Protein AF-A0A3D3R653-F1 (afdb_monomer)

Sequence (145 aa):
MNQNNKYNEMLYELFGALCNQTITSEQHQQLEEVLSADADARLKYFNYLDLHLNLERMHDEQPVSDYEFQVQAPLVNASYTQAPPGQPVKTSTALWLLVSAACLVLVAGFLTFNLAPPAAPQISLDTPQSQPEPPSAAAVTQTAA

Mean predicted aligned error: 21.89 Å

Nearest PDB structures (foldseek):
  6in7-assembly1_A  TM=5.305E-01  e=9.737E-01  Pseudomonas aeruginosa PAO1

pLDDT: mean 71.07, std 20.59, range [36.06, 97.56]

Foldseek 3Di:
DDPVVVVVVLLVVLLVCVVVVNDDPVSVVVNVVCCVVDPVSVVVSVVSVVVVVVVVVVVVPPDPDPPPVPPPDPPPPDDDDDDDDDDDPPPPVVVVVVVVVVVVVVVVVVVVVVPDDPPDDPPDPDDDDDDDDDDDDDDDDDDDD

Organism: NCBI:txid122

Solvent-accessible surface area (backbone atoms only — not comparable to full-atom values): 9666 Å² total; per-residue (Å²): 135,58,69,70,55,56,52,52,52,54,51,53,51,52,53,50,25,54,76,69,71,68,53,49,76,67,56,48,52,52,49,50,53,48,46,73,74,30,70,67,54,41,53,51,48,52,55,48,49,54,51,52,54,52,53,52,48,55,62,73,66,49,70,83,70,85,69,71,81,74,79,78,67,80,90,69,87,70,80,86,75,90,76,83,85,87,76,81,83,76,73,60,64,69,61,58,52,54,54,52,53,53,50,52,51,53,52,52,50,54,52,54,67,76,63,64,72,86,79,72,83,79,78,83,74,89,73,92,79,82,86,86,84,91,86,85,91,78,90,83,88,84,83,89,134

Radius of gyration: 34.97 Å; Cα contacts (8 Å, |Δi|>4): 18; chains: 1; bounding box: 124×46×58 Å

Structure (mmCIF, N/CA/C/O backbone):
data_AF-A0A3D3R653-F1
#
_entry.id   AF-A0A3D3R653-F1
#
loop_
_atom_site.group_PDB
_atom_site.id
_atom_site.type_symbol
_atom_site.label_atom_id
_atom_site.label_alt_id
_atom_site.label_comp_id
_atom_site.label_asym_id
_atom_site.label_entity_id
_atom_site.label_seq_id
_atom_site.pdbx_PDB_ins_code
_atom_site.Cartn_x
_atom_site.Cartn_y
_atom_site.Cartn_z
_atom_site.occupancy
_atom_site.B_iso_or_equiv
_atom_site.auth_seq_id
_atom_site.auth_comp_id
_atom_site.auth_asym_id
_atom_site.auth_atom_id
_atom_site.pdbx_PDB_model_num
ATOM 1 N N . MET A 1 1 ? -3.226 20.491 -6.197 1.00 59.28 1 MET A N 1
ATOM 2 C CA . MET A 1 1 ? -3.168 19.013 -6.266 1.00 59.28 1 MET A CA 1
ATOM 3 C C . MET A 1 1 ? -4.124 18.523 -7.348 1.00 59.28 1 MET A C 1
ATOM 5 O O . MET A 1 1 ? -5.276 18.939 -7.315 1.00 59.28 1 MET A O 1
ATOM 9 N N . ASN A 1 2 ? -3.673 17.688 -8.291 1.00 85.00 2 ASN A N 1
ATOM 10 C CA . ASN A 1 2 ? -4.547 17.047 -9.288 1.00 85.00 2 ASN A CA 1
ATOM 11 C C . ASN A 1 2 ? -5.371 15.919 -8.625 1.00 85.00 2 ASN A C 1
ATOM 13 O O . ASN A 1 2 ? -4.891 15.313 -7.668 1.00 85.00 2 ASN A O 1
ATOM 17 N N . GLN A 1 3 ? -6.578 15.630 -9.118 1.00 84.38 3 GLN A N 1
ATOM 18 C CA . GLN A 1 3 ? -7.439 14.546 -8.612 1.00 84.38 3 GLN A CA 1
ATOM 19 C C . GLN A 1 3 ? -6.726 13.189 -8.658 1.00 84.38 3 GLN A C 1
ATOM 21 O O . GLN A 1 3 ? -6.754 12.441 -7.685 1.00 84.38 3 GLN A O 1
ATOM 26 N N . ASN A 1 4 ? -5.975 12.935 -9.733 1.00 87.00 4 ASN A N 1
ATOM 27 C CA . ASN A 1 4 ? -5.171 11.720 -9.866 1.00 87.00 4 ASN A CA 1
ATOM 28 C C . ASN A 1 4 ? -4.111 11.594 -8.763 1.00 87.00 4 ASN A C 1
ATOM 30 O O . ASN A 1 4 ? -3.829 10.490 -8.317 1.00 87.00 4 ASN A O 1
ATOM 34 N N . ASN A 1 5 ? -3.535 12.704 -8.288 1.00 90.06 5 ASN A N 1
ATOM 35 C CA . ASN A 1 5 ? -2.526 12.646 -7.226 1.00 90.06 5 ASN A CA 1
ATOM 36 C C . ASN A 1 5 ? -3.167 12.258 -5.895 1.00 90.06 5 ASN A C 1
ATOM 38 O O . ASN A 1 5 ? -2.658 11.372 -5.226 1.00 90.06 5 ASN A O 1
ATOM 42 N N . LYS A 1 6 ? -4.322 12.850 -5.567 1.00 92.62 6 LYS A N 1
ATOM 43 C CA . LYS A 1 6 ? -5.065 12.516 -4.344 1.00 92.62 6 LYS A CA 1
ATOM 44 C C . LYS A 1 6 ? -5.512 11.056 -4.321 1.00 92.62 6 LYS A C 1
ATOM 46 O O . LYS A 1 6 ? -5.461 10.415 -3.280 1.00 92.62 6 LYS A O 1
ATOM 51 N N . TYR A 1 7 ? -5.943 10.534 -5.471 1.00 94.12 7 TYR A N 1
ATOM 52 C CA . TYR A 1 7 ? -6.309 9.126 -5.603 1.00 94.12 7 TYR A CA 1
ATOM 53 C C . TYR A 1 7 ? -5.112 8.206 -5.346 1.00 94.12 7 TYR A C 1
ATOM 55 O O . TYR A 1 7 ? -5.225 7.271 -4.563 1.00 94.12 7 TYR A O 1
ATOM 63 N N . ASN A 1 8 ? -3.957 8.501 -5.952 1.00 94.12 8 ASN A N 1
ATOM 64 C CA . ASN A 1 8 ? -2.743 7.718 -5.722 1.00 94.12 8 ASN A CA 1
ATOM 65 C C . ASN A 1 8 ? -2.273 7.799 -4.262 1.00 94.12 8 ASN A C 1
ATOM 67 O O . ASN A 1 8 ? -1.897 6.778 -3.703 1.00 94.12 8 ASN A O 1
ATOM 71 N N . GLU A 1 9 ? -2.316 8.979 -3.639 1.00 94.69 9 GLU A N 1
ATOM 72 C CA . GLU A 1 9 ? -1.975 9.160 -2.219 1.00 94.69 9 GLU A CA 1
ATOM 73 C C . GLU A 1 9 ? -2.845 8.270 -1.324 1.00 94.69 9 GLU A C 1
ATOM 75 O O . GLU A 1 9 ? -2.312 7.453 -0.577 1.00 94.69 9 GLU A O 1
ATOM 80 N N . MET A 1 10 ? -4.170 8.346 -1.481 1.00 95.56 10 MET A N 1
ATOM 81 C CA . MET A 1 10 ? -5.116 7.503 -0.744 1.00 95.56 10 MET A CA 1
ATOM 82 C C . MET A 1 10 ? -4.852 6.009 -0.979 1.00 95.56 10 MET A C 1
ATOM 84 O O . MET A 1 10 ? -4.856 5.217 -0.040 1.00 95.56 10 MET A O 1
ATOM 88 N N . LEU A 1 11 ? -4.563 5.618 -2.221 1.00 96.69 11 LEU A N 1
ATOM 89 C CA . LEU A 1 11 ? -4.290 4.228 -2.567 1.00 96.69 11 LEU A CA 1
ATOM 90 C C . LEU A 1 11 ? -3.021 3.699 -1.871 1.00 96.69 11 LEU A C 1
ATOM 92 O O . LEU A 1 11 ? -3.038 2.602 -1.313 1.00 96.69 11 LEU A O 1
ATOM 96 N N . TYR A 1 12 ? -1.939 4.484 -1.848 1.00 96.62 12 TYR A N 1
ATOM 97 C CA . TYR A 1 12 ? -0.707 4.111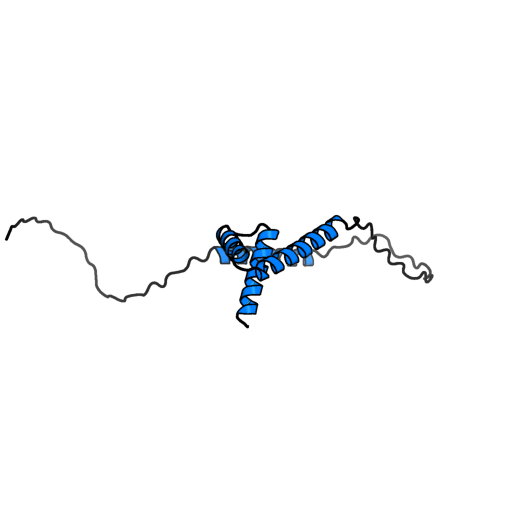 -1.146 1.00 96.62 12 TYR A CA 1
ATOM 98 C C . TYR A 1 12 ? -0.872 4.100 0.378 1.00 96.62 12 TYR A C 1
ATOM 100 O O . TYR A 1 12 ? -0.258 3.260 1.040 1.00 96.62 12 TYR A O 1
ATOM 108 N N . GLU A 1 13 ? -1.714 4.971 0.939 1.00 96.38 13 GLU A N 1
ATOM 109 C CA . GLU A 1 13 ? -2.080 4.917 2.358 1.00 96.38 13 GLU A CA 1
ATOM 110 C C . GLU A 1 13 ? -2.799 3.606 2.701 1.00 96.38 13 GLU A C 1
ATOM 112 O O . GLU A 1 13 ? -2.433 2.953 3.679 1.00 96.38 13 GLU A O 1
ATOM 117 N N . LEU A 1 14 ? -3.756 3.170 1.874 1.00 97.31 14 LEU A N 1
ATOM 118 C CA . LEU A 1 14 ? -4.452 1.893 2.070 1.00 97.31 14 LEU A CA 1
ATOM 119 C C . LEU A 1 14 ? -3.504 0.693 1.954 1.00 97.31 14 LEU A C 1
ATOM 121 O O . LEU A 1 14 ? -3.572 -0.222 2.776 1.00 97.31 14 LEU A O 1
ATOM 125 N N . PHE A 1 15 ? -2.592 0.697 0.975 1.00 97.31 15 PHE A N 1
ATOM 126 C CA . PHE A 1 15 ? -1.581 -0.358 0.851 1.00 97.31 15 PHE A CA 1
ATOM 127 C C . PHE A 1 15 ? -0.677 -0.427 2.084 1.00 97.31 15 PHE A C 1
ATOM 129 O O . PHE A 1 15 ? -0.417 -1.515 2.604 1.00 97.31 15 PHE A O 1
ATOM 136 N N . GLY A 1 16 ? -0.231 0.732 2.576 1.00 95.69 16 GLY A N 1
ATOM 137 C CA . GLY A 1 16 ? 0.572 0.821 3.789 1.00 95.69 16 GLY A CA 1
ATOM 138 C C . GLY A 1 16 ? -0.188 0.350 5.023 1.00 95.69 16 GLY A C 1
ATOM 139 O O . GLY A 1 16 ? 0.369 -0.395 5.827 1.00 95.69 16 GLY A O 1
ATOM 140 N N . ALA A 1 17 ? -1.460 0.719 5.166 1.00 96.88 17 ALA A N 1
ATOM 141 C CA . ALA A 1 17 ? -2.293 0.258 6.272 1.00 96.88 17 ALA A CA 1
ATOM 142 C C . ALA A 1 17 ? -2.484 -1.267 6.248 1.00 96.88 17 ALA A C 1
ATOM 144 O O . ALA A 1 17 ? -2.425 -1.911 7.298 1.00 96.88 17 ALA A O 1
ATOM 145 N N . LEU A 1 18 ? -2.657 -1.857 5.058 1.00 95.88 18 LEU A N 1
ATOM 146 C CA . LEU A 1 18 ? -2.767 -3.308 4.898 1.00 95.88 18 LEU A CA 1
ATOM 147 C C . LEU A 1 18 ? -1.481 -4.017 5.341 1.00 95.88 18 LEU A C 1
ATOM 149 O O . LEU A 1 18 ? -1.543 -4.942 6.147 1.00 95.88 18 LEU A O 1
ATOM 153 N N . CYS A 1 19 ? -0.323 -3.570 4.850 1.00 94.50 19 CYS A N 1
ATOM 154 C CA . CYS A 1 19 ? 0.957 -4.222 5.148 1.00 94.50 19 CYS A CA 1
ATOM 155 C C . CYS A 1 19 ? 1.359 -4.069 6.623 1.00 94.50 19 CYS A C 1
ATOM 157 O O . CYS A 1 19 ? 1.890 -4.999 7.220 1.00 94.50 19 CYS A O 1
ATOM 159 N N . ASN A 1 20 ? 1.029 -2.933 7.243 1.00 92.94 20 ASN A N 1
ATOM 160 C CA . ASN A 1 20 ? 1.309 -2.683 8.659 1.00 92.94 20 ASN A CA 1
ATOM 161 C C . ASN A 1 20 ? 0.233 -3.235 9.614 1.00 92.94 20 ASN A C 1
ATOM 163 O O . ASN A 1 20 ? 0.307 -2.979 10.813 1.00 92.94 20 ASN A O 1
ATOM 167 N N . GLN A 1 21 ? -0.772 -3.965 9.110 1.00 93.69 21 GLN A N 1
ATOM 168 C CA . GLN A 1 21 ? -1.884 -4.517 9.902 1.00 93.69 21 GLN A CA 1
ATOM 169 C C . GLN A 1 21 ? -2.691 -3.455 10.679 1.00 93.69 21 GLN A C 1
ATOM 171 O O . GLN A 1 21 ? -3.314 -3.753 11.697 1.00 93.69 21 GLN A O 1
ATOM 176 N N . THR A 1 22 ? -2.700 -2.210 10.200 1.00 97.19 22 THR A N 1
ATOM 177 C CA . THR A 1 22 ? -3.460 -1.093 10.788 1.00 97.19 22 THR A CA 1
ATOM 178 C C . THR A 1 22 ? -4.734 -0.763 10.011 1.00 97.19 22 THR A C 1
ATOM 180 O O . THR A 1 22 ? -5.444 0.177 10.365 1.00 97.19 22 THR A O 1
ATOM 183 N N . ILE A 1 23 ? -5.033 -1.528 8.958 1.00 97.31 23 ILE A N 1
ATOM 184 C CA . ILE A 1 23 ? -6.216 -1.338 8.119 1.00 97.31 23 ILE A CA 1
ATOM 185 C C . ILE A 1 23 ? -7.510 -1.630 8.889 1.00 97.31 23 ILE A C 1
ATOM 187 O O . ILE A 1 23 ? -7.635 -2.645 9.576 1.00 97.31 23 ILE A O 1
ATOM 191 N N . THR A 1 24 ? -8.498 -0.746 8.760 1.00 97.50 24 THR A N 1
ATOM 192 C CA . THR A 1 24 ? -9.848 -0.993 9.288 1.00 97.50 24 THR A CA 1
ATOM 193 C C . THR A 1 24 ? -10.665 -1.858 8.326 1.00 97.50 24 THR A C 1
ATOM 195 O O . THR A 1 24 ? -10.356 -1.952 7.139 1.00 97.50 24 THR A O 1
ATOM 198 N N . SER A 1 25 ? -11.759 -2.463 8.799 1.00 97.25 25 SER A N 1
ATOM 199 C CA . SER A 1 25 ? -12.646 -3.258 7.934 1.00 97.25 25 SER A CA 1
ATOM 200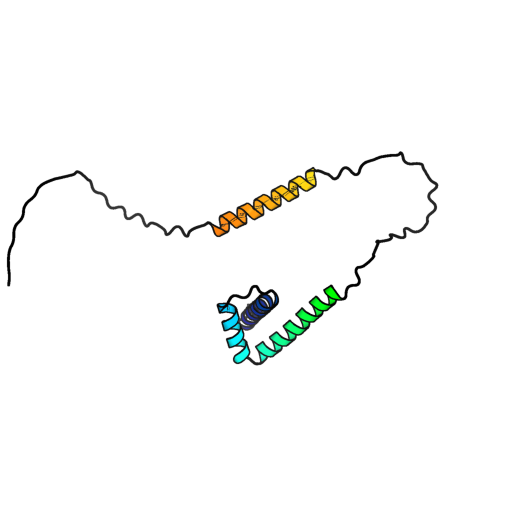 C C . SER A 1 25 ? -13.221 -2.449 6.764 1.00 97.25 25 SER A C 1
ATOM 202 O O . SER A 1 25 ? -13.321 -2.959 5.652 1.00 97.25 25 SER A O 1
ATOM 204 N N . GLU A 1 26 ? -13.561 -1.178 6.998 1.00 96.62 26 GLU A N 1
ATOM 205 C CA . GLU A 1 26 ? -14.086 -0.268 5.969 1.00 96.62 26 GLU A CA 1
ATOM 206 C C . GLU A 1 26 ? -13.028 0.039 4.903 1.00 96.62 26 GLU A C 1
ATOM 208 O O . GLU A 1 26 ? -13.296 -0.051 3.707 1.00 96.62 26 GLU A O 1
ATOM 213 N N . GLN A 1 27 ? -11.800 0.334 5.335 1.00 97.00 27 GLN A N 1
ATOM 214 C CA . GLN A 1 27 ? -10.666 0.573 4.443 1.00 97.00 27 GLN A CA 1
ATOM 215 C C . GLN A 1 27 ? -10.300 -0.674 3.637 1.00 97.00 27 GLN A C 1
ATOM 217 O O . GLN A 1 27 ? -9.965 -0.571 2.459 1.00 97.00 27 GLN A O 1
ATOM 222 N N . HIS A 1 28 ? -10.387 -1.855 4.250 1.00 97.56 28 HIS A N 1
ATOM 223 C CA . HIS A 1 28 ? -10.140 -3.117 3.563 1.00 97.56 28 HIS A CA 1
ATOM 224 C C . HIS A 1 28 ? -11.182 -3.369 2.471 1.00 97.56 28 HIS A C 1
ATOM 226 O O . HIS A 1 28 ? -10.823 -3.725 1.351 1.00 97.56 28 HIS A O 1
ATOM 232 N N . GLN A 1 29 ? -12.464 -3.139 2.766 1.00 97.50 29 GLN A N 1
ATOM 233 C CA . GLN A 1 29 ? -13.526 -3.253 1.769 1.00 97.50 29 GLN A CA 1
ATOM 234 C C . GLN A 1 29 ? -13.336 -2.244 0.627 1.00 97.50 29 GLN A C 1
ATOM 236 O O . GLN A 1 29 ? -13.459 -2.609 -0.541 1.00 97.50 29 GLN A O 1
ATOM 241 N N . GLN A 1 30 ? -12.986 -0.996 0.949 1.00 95.94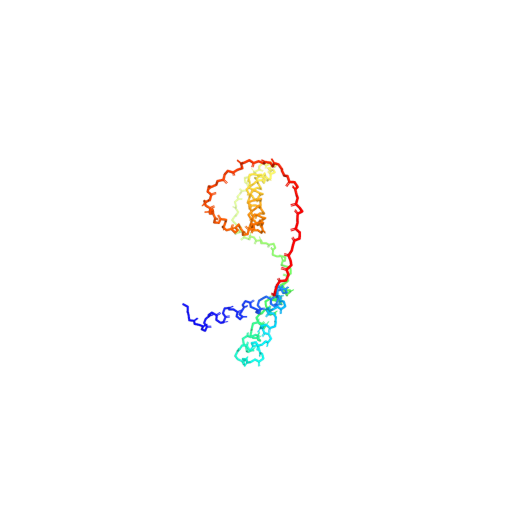 30 GLN A N 1
ATOM 242 C CA . GLN A 1 30 ? -12.686 0.028 -0.052 1.00 95.94 30 GLN A CA 1
ATOM 243 C C . GLN A 1 30 ? -11.516 -0.393 -0.951 1.00 95.94 30 GLN A C 1
ATOM 245 O O . GLN A 1 30 ? -11.567 -0.226 -2.169 1.00 95.94 30 GLN A O 1
ATOM 250 N N . LEU A 1 31 ? -10.461 -0.951 -0.358 1.00 96.81 31 LEU A N 1
ATOM 251 C CA . LEU A 1 31 ? -9.301 -1.435 -1.092 1.00 96.81 31 LEU A CA 1
ATOM 252 C C . LEU A 1 31 ? -9.671 -2.588 -2.034 1.00 96.81 31 LEU A C 1
ATOM 254 O O . LEU A 1 31 ? -9.252 -2.594 -3.189 1.00 96.81 31 LEU A O 1
ATOM 258 N N . GLU A 1 32 ? -10.477 -3.537 -1.563 1.00 96.81 32 GLU A N 1
ATOM 259 C CA . GLU A 1 32 ? -10.962 -4.658 -2.369 1.00 96.81 32 GLU A CA 1
ATOM 260 C C . GLU A 1 32 ? -11.794 -4.178 -3.564 1.00 96.81 32 GLU A C 1
ATOM 262 O O . GLU A 1 32 ? -11.561 -4.610 -4.696 1.00 96.81 32 GLU A O 1
ATOM 267 N N . GLU A 1 33 ? -12.705 -3.230 -3.340 1.00 96.75 33 GLU A N 1
ATOM 268 C CA . GLU A 1 33 ? -13.516 -2.634 -4.401 1.00 96.75 33 GLU A CA 1
ATOM 269 C C . GLU A 1 33 ? -12.631 -1.975 -5.466 1.00 96.75 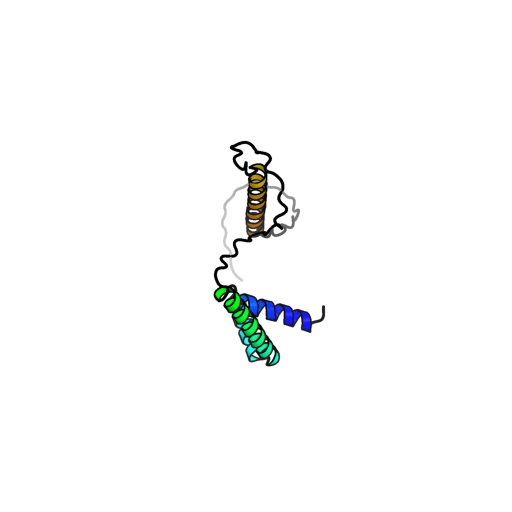33 GLU A C 1
ATOM 271 O O . GLU A 1 33 ? -12.754 -2.286 -6.656 1.00 96.75 33 GLU A O 1
ATOM 276 N N . VAL A 1 34 ? -11.674 -1.144 -5.044 1.00 96.12 34 VAL A N 1
ATOM 277 C CA . VAL A 1 34 ? -10.744 -0.461 -5.953 1.00 96.12 34 VAL A CA 1
ATOM 278 C C . VAL A 1 34 ? -9.911 -1.461 -6.755 1.00 96.12 34 VAL A C 1
ATOM 280 O O . VAL A 1 34 ? -9.818 -1.346 -7.978 1.00 96.12 34 VAL A O 1
ATOM 283 N N . LEU A 1 35 ? -9.339 -2.476 -6.104 1.00 96.31 35 LEU A N 1
ATOM 284 C CA . LEU A 1 35 ? -8.522 -3.485 -6.781 1.00 96.31 35 LEU A CA 1
ATOM 285 C C . LEU A 1 35 ? -9.345 -4.366 -7.729 1.00 96.31 35 LEU A C 1
ATOM 287 O O . LEU A 1 35 ? -8.830 -4.805 -8.760 1.00 96.31 35 LEU A O 1
ATOM 291 N N . SER A 1 36 ? -10.617 -4.617 -7.419 1.00 96.69 36 SER A N 1
ATOM 292 C CA . SER A 1 36 ? -11.505 -5.377 -8.303 1.00 96.69 36 SER A CA 1
ATOM 293 C C . SER A 1 36 ? -11.857 -4.606 -9.582 1.00 96.69 36 SER A C 1
ATOM 295 O O . SER A 1 36 ? -11.953 -5.204 -10.658 1.00 96.69 36 SER A O 1
ATOM 297 N N . ALA A 1 37 ? -11.997 -3.281 -9.483 1.00 95.12 37 ALA A N 1
ATOM 298 C CA . ALA A 1 37 ? -12.451 -2.424 -10.573 1.00 95.12 37 ALA A CA 1
ATOM 299 C C . ALA A 1 37 ? -11.307 -1.873 -11.442 1.00 95.12 37 ALA A C 1
ATOM 301 O O . ALA A 1 37 ? -11.488 -1.685 -12.647 1.00 95.12 37 ALA A O 1
ATOM 302 N N . ASP A 1 38 ? -10.129 -1.627 -10.863 1.00 95.94 38 ASP A N 1
ATOM 303 C CA . ASP A 1 38 ? -9.034 -0.905 -11.513 1.00 95.94 38 ASP A CA 1
ATOM 304 C C . ASP A 1 38 ? -7.795 -1.800 -11.731 1.00 95.94 38 ASP A C 1
ATOM 306 O O . ASP A 1 38 ? -7.173 -2.336 -10.810 1.00 95.94 38 ASP A O 1
ATOM 310 N N . ALA A 1 39 ? -7.423 -1.993 -13.000 1.00 96.31 39 ALA A N 1
ATOM 311 C CA . ALA A 1 39 ? -6.225 -2.744 -13.377 1.00 96.31 39 ALA A CA 1
ATOM 312 C C . ALA A 1 39 ? -4.920 -1.996 -13.054 1.00 96.31 39 ALA A C 1
ATOM 314 O O . ALA A 1 39 ? -3.925 -2.636 -12.709 1.00 96.31 39 ALA A O 1
ATOM 315 N N . ASP A 1 40 ? -4.918 -0.666 -13.139 1.00 95.62 40 ASP A N 1
ATOM 316 C CA . ASP A 1 40 ? -3.749 0.155 -12.820 1.00 95.62 40 ASP A CA 1
ATOM 317 C C . ASP A 1 40 ? -3.490 0.169 -11.306 1.00 95.62 40 ASP A C 1
ATOM 319 O O . ASP A 1 40 ? -2.343 0.028 -10.869 1.00 95.62 40 ASP A O 1
ATOM 323 N N . ALA A 1 41 ? -4.553 0.215 -10.498 1.00 95.69 41 ALA A N 1
ATOM 324 C CA . ALA A 1 41 ? -4.455 0.060 -9.047 1.00 95.69 41 ALA A CA 1
ATOM 325 C C . ALA A 1 41 ? -3.853 -1.298 -8.649 1.00 95.69 41 ALA A C 1
ATOM 327 O O . ALA A 1 41 ? -2.974 -1.351 -7.788 1.00 95.69 41 ALA A O 1
ATOM 328 N N . ARG A 1 42 ? -4.250 -2.392 -9.316 1.00 97.19 42 ARG A N 1
ATOM 329 C CA . ARG A 1 42 ? -3.651 -3.723 -9.094 1.00 97.19 42 ARG A CA 1
ATOM 330 C C . ARG A 1 42 ? -2.166 -3.760 -9.423 1.00 97.19 42 ARG A C 1
ATOM 332 O O . ARG A 1 42 ? -1.388 -4.320 -8.655 1.00 97.19 42 ARG A O 1
ATOM 339 N N . LEU A 1 43 ? -1.754 -3.145 -10.529 1.00 97.06 43 LEU A N 1
ATOM 340 C CA . LEU A 1 43 ? -0.335 -3.060 -10.873 1.00 97.06 43 LEU A CA 1
ATOM 341 C C . LEU A 1 43 ? 0.450 -2.291 -9.798 1.00 97.06 43 LEU A C 1
ATOM 343 O O . LEU A 1 43 ? 1.527 -2.720 -9.387 1.00 97.06 43 LEU A O 1
ATOM 347 N N . LYS A 1 44 ? -0.105 -1.178 -9.305 1.00 96.38 44 LYS A N 1
ATOM 348 C CA . LYS A 1 44 ? 0.491 -0.396 -8.211 1.00 96.38 44 LYS A CA 1
ATOM 349 C C . LYS A 1 44 ? 0.581 -1.190 -6.913 1.00 96.38 44 LYS A C 1
ATOM 351 O O . LYS A 1 44 ? 1.612 -1.112 -6.253 1.00 96.38 44 LYS A O 1
ATOM 356 N N . TYR A 1 45 ? -0.443 -1.974 -6.591 1.00 97.19 45 TYR A N 1
ATOM 357 C CA . TYR A 1 45 ? -0.451 -2.857 -5.429 1.00 97.19 45 TYR A CA 1
ATOM 358 C C . TYR A 1 45 ? 0.678 -3.889 -5.489 1.00 97.19 45 TYR A C 1
ATOM 360 O O . TYR A 1 45 ? 1.454 -3.996 -4.544 1.00 97.19 45 TYR A O 1
ATOM 368 N N . PHE A 1 46 ? 0.840 -4.584 -6.620 1.00 96.62 46 PHE A N 1
ATOM 369 C CA . PHE A 1 46 ? 1.929 -5.552 -6.779 1.00 96.62 46 PHE A CA 1
ATOM 370 C C . PHE A 1 46 ? 3.312 -4.904 -6.676 1.00 96.62 46 PHE A C 1
ATOM 372 O O . PHE A 1 46 ? 4.173 -5.431 -5.978 1.00 96.62 46 PHE A O 1
ATOM 379 N N . ASN A 1 47 ? 3.514 -3.742 -7.306 1.00 96.44 47 ASN A N 1
ATOM 380 C CA . ASN A 1 47 ? 4.776 -3.004 -7.194 1.00 96.44 47 ASN A CA 1
ATOM 381 C C . ASN A 1 47 ? 5.057 -2.558 -5.751 1.00 96.44 47 ASN A C 1
ATOM 383 O O . ASN A 1 47 ? 6.201 -2.583 -5.302 1.00 96.44 47 ASN A O 1
ATOM 387 N N . TYR A 1 48 ? 4.019 -2.141 -5.024 1.00 96.44 48 TYR A N 1
ATOM 388 C CA . TYR A 1 48 ? 4.146 -1.753 -3.624 1.00 96.44 48 TYR A CA 1
ATOM 389 C C . TYR A 1 48 ? 4.525 -2.947 -2.740 1.00 96.44 48 TYR A C 1
ATOM 391 O O . TYR A 1 48 ? 5.433 -2.827 -1.921 1.00 96.44 48 TYR A O 1
ATOM 399 N N . LEU A 1 49 ? 3.872 -4.099 -2.930 1.00 95.56 49 LEU A N 1
ATOM 400 C CA . LEU A 1 49 ? 4.193 -5.323 -2.196 1.00 95.56 49 LEU A CA 1
ATOM 401 C C . LEU A 1 49 ? 5.619 -5.799 -2.465 1.00 95.56 49 LEU A C 1
ATOM 403 O O . LEU A 1 49 ? 6.326 -6.132 -1.521 1.00 95.56 49 LEU A O 1
ATOM 407 N N . ASP A 1 50 ? 6.052 -5.805 -3.727 1.00 95.88 50 ASP A N 1
ATOM 408 C CA . ASP A 1 50 ? 7.422 -6.187 -4.081 1.00 95.88 50 ASP A CA 1
ATOM 409 C C . ASP A 1 50 ? 8.447 -5.304 -3.356 1.00 95.88 50 ASP A C 1
ATOM 411 O O . ASP A 1 50 ? 9.394 -5.805 -2.751 1.00 95.88 50 ASP A O 1
ATOM 415 N N . LEU A 1 51 ? 8.220 -3.987 -3.325 1.00 93.94 51 LEU A N 1
ATOM 416 C CA . LEU A 1 51 ? 9.072 -3.075 -2.567 1.00 93.94 51 LEU A CA 1
ATOM 417 C C . LEU A 1 51 ? 9.038 -3.375 -1.061 1.00 93.94 51 LEU A C 1
ATOM 419 O O . LEU A 1 51 ? 10.095 -3.460 -0.440 1.00 93.94 51 LEU A O 1
ATOM 423 N N . HIS A 1 52 ? 7.848 -3.532 -0.476 1.00 92.31 52 HIS A N 1
ATOM 424 C CA . HIS A 1 52 ? 7.681 -3.754 0.962 1.00 92.31 52 HIS A CA 1
ATOM 425 C C . HIS A 1 52 ? 8.378 -5.041 1.428 1.00 92.31 52 HIS A C 1
ATOM 427 O O . HIS A 1 52 ? 9.164 -5.008 2.373 1.00 92.31 52 HIS A O 1
ATOM 433 N N . LEU A 1 53 ? 8.178 -6.143 0.702 1.00 91.44 53 LEU A N 1
ATOM 434 C CA . LEU A 1 53 ? 8.790 -7.440 1.003 1.00 91.44 53 LEU A CA 1
ATOM 435 C C . LEU A 1 53 ? 10.310 -7.421 0.805 1.00 91.44 53 LEU A C 1
ATOM 437 O O . LEU A 1 53 ? 11.052 -8.019 1.583 1.00 91.44 53 LEU A O 1
ATOM 441 N N . ASN A 1 54 ? 10.804 -6.721 -0.220 1.00 91.12 54 ASN A N 1
ATOM 442 C CA . ASN A 1 54 ? 12.244 -6.588 -0.432 1.00 91.12 54 ASN A CA 1
ATOM 443 C C . ASN A 1 54 ? 12.923 -5.772 0.675 1.00 91.12 54 ASN A C 1
ATOM 445 O O . ASN A 1 54 ? 14.058 -6.082 1.039 1.00 91.12 54 ASN A O 1
ATOM 449 N N . LEU A 1 55 ? 12.251 -4.747 1.208 1.00 88.69 55 LEU A N 1
ATOM 450 C CA . LEU A 1 55 ? 12.746 -3.975 2.349 1.00 88.69 55 LEU A CA 1
ATOM 451 C C . LEU A 1 55 ? 12.789 -4.816 3.625 1.00 88.69 55 LEU A C 1
ATOM 453 O O . LEU A 1 55 ? 13.810 -4.805 4.309 1.00 88.69 55 LEU A O 1
ATOM 457 N N . GLU A 1 56 ? 11.737 -5.582 3.909 1.00 85.50 56 GLU A N 1
ATOM 458 C CA . GLU A 1 56 ? 11.706 -6.514 5.043 1.00 85.50 56 GLU A CA 1
ATOM 459 C C . GLU A 1 56 ? 12.837 -7.546 4.947 1.00 85.50 56 GLU A C 1
ATOM 461 O O . GLU A 1 56 ? 13.631 -7.693 5.875 1.00 85.50 56 GLU A O 1
ATOM 466 N N . ARG A 1 57 ? 13.019 -8.152 3.768 1.00 86.06 57 ARG A N 1
ATOM 467 C CA . ARG A 1 57 ? 14.126 -9.081 3.515 1.00 86.06 57 ARG A CA 1
ATOM 468 C C . ARG A 1 57 ? 15.494 -8.449 3.776 1.00 86.06 57 ARG A C 1
ATOM 470 O O . ARG A 1 57 ? 16.356 -9.095 4.357 1.00 86.06 57 ARG A O 1
ATOM 477 N N . MET A 1 58 ? 15.714 -7.199 3.367 1.00 83.88 58 MET A N 1
ATOM 478 C CA . MET A 1 58 ? 16.981 -6.509 3.637 1.00 83.88 58 MET A CA 1
ATOM 479 C C . MET A 1 58 ? 17.235 -6.307 5.136 1.00 83.88 58 MET A C 1
ATOM 481 O O . MET A 1 58 ? 18.394 -6.317 5.543 1.00 83.88 58 MET A O 1
ATOM 485 N N . HIS A 1 59 ? 16.191 -6.145 5.952 1.00 77.69 59 HIS A N 1
ATOM 486 C CA . HIS A 1 59 ? 16.328 -6.068 7.407 1.00 77.69 59 HIS A CA 1
ATOM 487 C C . HIS A 1 59 ? 16.674 -7.423 8.035 1.00 77.69 59 HIS A C 1
ATOM 489 O O . HIS A 1 59 ? 17.530 -7.472 8.918 1.00 77.69 59 HIS A O 1
ATOM 495 N N . ASP A 1 60 ? 16.070 -8.507 7.550 1.00 78.00 60 ASP A N 1
ATOM 496 C CA . ASP A 1 60 ? 16.316 -9.860 8.064 1.00 78.00 60 ASP A CA 1
ATOM 497 C C . ASP A 1 60 ? 17.665 -10.437 7.606 1.00 78.00 60 ASP A C 1
ATOM 499 O O . ASP A 1 60 ? 18.326 -11.171 8.342 1.00 78.00 60 ASP A O 1
ATOM 503 N N . GLU A 1 61 ? 18.094 -10.100 6.388 1.00 73.62 61 GLU A N 1
ATOM 504 C CA . GLU A 1 61 ? 19.354 -10.558 5.794 1.00 73.62 61 GLU A CA 1
ATOM 505 C C . GLU A 1 61 ? 20.557 -9.698 6.196 1.00 73.62 61 GLU A C 1
ATOM 507 O O . GLU A 1 61 ? 21.685 -10.044 5.831 1.00 73.62 61 GLU A O 1
ATOM 512 N N . GLN A 1 62 ? 20.368 -8.598 6.940 1.00 62.25 62 GLN A N 1
ATOM 513 C CA . GLN A 1 62 ? 21.506 -7.882 7.505 1.00 62.25 62 GLN A CA 1
ATOM 514 C C . GLN A 1 62 ? 22.228 -8.824 8.479 1.00 62.25 62 GLN A C 1
ATOM 516 O O . GLN A 1 62 ? 21.673 -9.148 9.532 1.00 62.25 62 GLN A O 1
ATOM 521 N N . PRO A 1 63 ? 23.475 -9.254 8.186 1.00 63.34 63 PRO A N 1
ATOM 522 C CA . PRO A 1 63 ? 24.265 -9.927 9.199 1.00 63.34 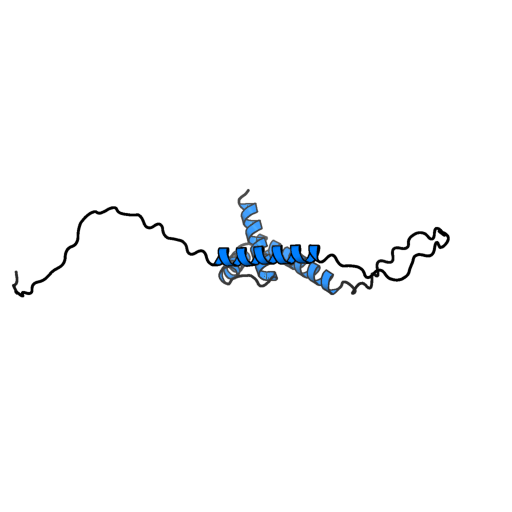63 PRO A CA 1
ATOM 523 C C . PRO A 1 63 ? 24.343 -8.969 10.382 1.00 63.34 63 PRO A C 1
ATOM 525 O O . PRO A 1 63 ? 24.660 -7.793 10.177 1.00 63.34 63 PRO A O 1
ATOM 528 N N . VAL A 1 64 ? 24.006 -9.453 11.585 1.00 62.56 64 VAL A N 1
ATOM 529 C CA . VAL A 1 64 ? 24.214 -8.725 12.842 1.00 62.56 64 VAL A CA 1
ATOM 530 C C . VAL A 1 64 ? 25.628 -8.205 12.774 1.00 62.56 64 VAL A C 1
ATOM 532 O O . VAL A 1 64 ? 26.590 -8.972 12.808 1.00 62.56 64 VAL A O 1
ATOM 535 N N . SER A 1 65 ? 25.753 -6.916 12.506 1.00 56.72 65 SER A N 1
ATOM 536 C CA . SER A 1 65 ? 27.053 -6.426 12.171 1.00 56.72 65 SER A CA 1
ATOM 537 C C . SER A 1 65 ? 27.825 -6.305 13.463 1.00 56.72 65 SER A C 1
ATOM 539 O O . SER A 1 65 ? 27.568 -5.391 14.249 1.00 56.72 65 SER A O 1
ATOM 541 N N . ASP A 1 66 ? 28.829 -7.154 13.627 1.00 53.50 66 ASP A N 1
ATOM 542 C CA . ASP A 1 66 ? 29.951 -6.917 14.529 1.00 53.50 66 ASP A CA 1
ATOM 543 C C . ASP A 1 66 ? 30.807 -5.742 14.007 1.00 53.50 66 ASP A C 1
ATOM 545 O O . ASP A 1 66 ? 32.036 -5.778 14.043 1.00 53.50 66 ASP A O 1
ATOM 549 N N . TYR A 1 67 ? 30.181 -4.680 13.479 1.00 53.97 67 TYR A N 1
ATOM 550 C CA . TYR A 1 67 ? 30.841 -3.409 13.229 1.00 53.97 67 TYR A CA 1
ATOM 551 C C . TYR A 1 67 ? 31.073 -2.752 14.592 1.00 53.97 67 TYR A C 1
ATOM 553 O O . TYR A 1 67 ? 30.442 -1.765 14.969 1.00 53.97 67 TYR A O 1
ATOM 561 N N . GLU A 1 68 ? 32.036 -3.296 15.332 1.00 51.31 68 GLU A N 1
ATOM 562 C CA . GLU A 1 68 ? 32.916 -2.458 16.119 1.00 51.31 68 GLU A CA 1
ATOM 563 C C . GLU A 1 68 ? 33.489 -1.440 15.125 1.00 51.31 68 GLU A C 1
ATOM 565 O O . GLU A 1 68 ? 34.274 -1.777 14.237 1.00 51.31 68 GLU A O 1
ATOM 570 N N . PHE A 1 69 ? 33.006 -0.202 15.190 1.00 53.91 69 PHE A N 1
ATOM 571 C CA . PHE A 1 69 ? 33.555 0.908 14.427 1.00 53.91 69 PHE A CA 1
ATOM 572 C C . PHE A 1 69 ? 34.985 1.150 14.925 1.00 53.91 69 PHE A C 1
ATOM 574 O O . PHE A 1 69 ? 35.235 2.009 15.771 1.00 53.91 69 PHE A O 1
ATOM 581 N N . GLN A 1 70 ? 35.934 0.347 14.4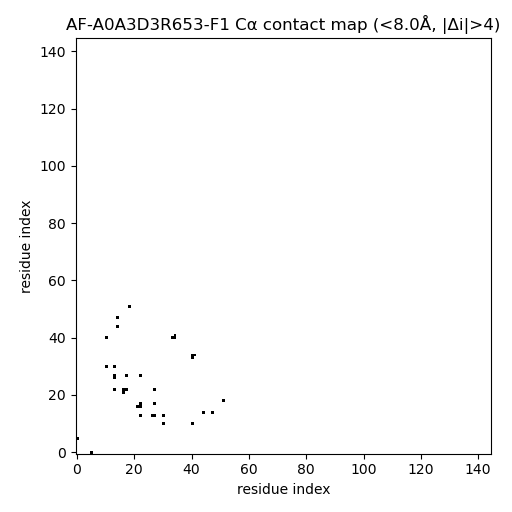44 1.00 53.66 70 GLN A N 1
ATOM 582 C CA . GLN A 1 70 ? 37.346 0.550 14.704 1.00 53.66 70 GLN A CA 1
ATOM 583 C C . GLN A 1 70 ? 37.792 1.739 13.867 1.00 53.66 70 GLN A C 1
ATOM 585 O O . GLN A 1 70 ? 38.177 1.616 12.703 1.00 53.66 70 GLN A O 1
ATOM 590 N N . VAL A 1 71 ? 37.727 2.917 14.484 1.00 61.06 71 VAL A N 1
ATOM 591 C CA . VAL A 1 71 ? 38.465 4.094 14.038 1.00 61.06 71 VAL A CA 1
ATOM 592 C C . VAL A 1 71 ? 39.943 3.719 14.051 1.00 61.06 71 VAL A C 1
ATOM 594 O O . VAL A 1 71 ? 40.626 3.867 15.062 1.00 61.06 71 VAL A O 1
ATOM 597 N N . GLN A 1 72 ? 40.456 3.221 12.927 1.00 57.06 72 GLN A N 1
ATOM 598 C CA . GLN A 1 72 ? 41.892 3.176 12.694 1.00 57.06 72 GLN A CA 1
ATOM 599 C C . GLN A 1 72 ? 42.355 4.616 12.482 1.00 57.06 72 GLN A C 1
ATOM 601 O O . GLN A 1 72 ? 42.440 5.119 11.362 1.00 57.06 72 GLN A O 1
ATOM 606 N N . ALA A 1 73 ? 42.610 5.310 13.590 1.00 56.62 73 ALA A N 1
ATOM 607 C CA . ALA A 1 73 ? 43.408 6.518 13.559 1.00 56.62 73 ALA A CA 1
ATOM 608 C C . ALA A 1 73 ? 44.790 6.141 12.988 1.00 56.62 73 ALA A C 1
ATOM 610 O O . ALA A 1 73 ? 45.359 5.129 13.412 1.00 56.62 73 ALA A O 1
ATOM 611 N N . PRO A 1 74 ? 45.348 6.910 12.034 1.00 47.12 74 PRO A N 1
ATOM 612 C CA . PRO A 1 74 ? 46.705 6.682 11.563 1.00 47.12 74 PRO A CA 1
ATOM 613 C C . PRO A 1 74 ? 47.640 6.670 12.773 1.00 47.12 74 PRO A C 1
ATOM 615 O O . PRO A 1 74 ? 47.585 7.590 13.590 1.00 47.12 74 PRO A O 1
ATOM 618 N N . LEU A 1 75 ? 48.476 5.635 12.895 1.00 53.00 75 LEU A N 1
ATOM 619 C CA . LEU A 1 75 ? 49.521 5.519 13.914 1.00 53.00 75 LEU A CA 1
ATOM 620 C C . LEU A 1 75 ? 50.568 6.628 13.715 1.00 53.00 75 LEU A C 1
ATOM 622 O O . LEU A 1 75 ? 51.671 6.400 13.226 1.00 53.00 75 LEU A O 1
ATOM 626 N N . VAL A 1 76 ? 50.222 7.856 14.087 1.00 49.50 76 VAL A N 1
ATOM 627 C CA . VAL A 1 76 ? 51.194 8.889 14.415 1.00 49.50 76 VAL A CA 1
ATOM 628 C C . VAL A 1 76 ? 51.587 8.608 15.856 1.00 49.50 76 VAL A C 1
ATOM 630 O O . VAL A 1 76 ? 50.786 8.793 16.769 1.00 49.50 76 VAL A O 1
ATOM 633 N N . ASN A 1 77 ? 52.810 8.110 16.048 1.00 52.16 77 ASN A N 1
ATOM 634 C CA . ASN A 1 77 ? 53.437 7.949 17.358 1.00 52.16 77 ASN A CA 1
ATOM 635 C C . ASN A 1 77 ? 53.476 9.309 18.074 1.00 52.16 77 ASN A C 1
ATOM 637 O O . ASN A 1 77 ? 54.439 10.065 17.955 1.00 52.16 77 ASN A O 1
ATOM 641 N N . ALA A 1 78 ? 52.426 9.628 18.824 1.00 50.47 78 ALA A N 1
ATOM 642 C CA . ALA A 1 78 ? 52.477 10.642 19.855 1.00 50.47 78 ALA A CA 1
ATOM 643 C C . ALA A 1 78 ? 53.035 9.965 21.108 1.00 50.47 78 ALA A C 1
ATOM 645 O O . ALA A 1 78 ? 52.410 9.078 21.688 1.00 50.47 78 ALA A O 1
ATOM 646 N N . SER A 1 79 ? 54.251 10.351 21.483 1.00 42.69 79 SER A N 1
ATOM 647 C CA . SER A 1 79 ? 54.907 9.949 22.721 1.00 42.69 79 SER A CA 1
ATOM 648 C C . SER A 1 79 ? 53.936 10.042 23.902 1.00 42.69 79 SER A C 1
ATOM 650 O O . SER A 1 79 ? 53.344 11.093 24.149 1.00 42.69 79 SER A O 1
ATOM 652 N N . TYR A 1 80 ? 53.784 8.928 24.620 1.00 43.28 80 TYR A N 1
ATOM 653 C CA . TYR A 1 80 ? 52.937 8.792 25.800 1.00 43.28 80 TYR A CA 1
ATOM 654 C C . TYR A 1 80 ? 53.194 9.925 26.800 1.00 43.28 80 TYR A C 1
ATOM 656 O O . TYR A 1 80 ? 54.227 9.959 27.466 1.00 43.28 80 TYR A O 1
ATOM 664 N N . THR A 1 81 ? 52.224 10.828 26.941 1.00 47.44 81 THR A N 1
ATOM 665 C CA . THR A 1 81 ? 52.067 11.613 28.165 1.00 47.44 81 THR A CA 1
ATOM 666 C C . THR A 1 81 ? 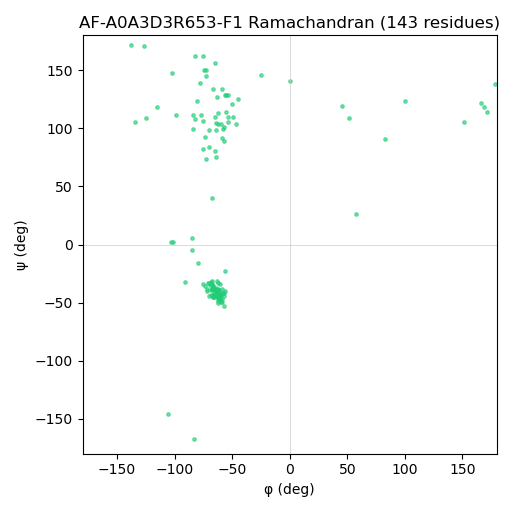50.977 10.935 28.978 1.00 47.44 81 THR A C 1
ATOM 668 O O . THR A 1 81 ? 49.820 10.869 28.574 1.00 47.44 81 THR A O 1
ATOM 671 N N . GLN A 1 82 ? 51.396 10.360 30.097 1.00 47.69 82 GLN A N 1
ATOM 672 C CA . GLN A 1 82 ? 50.576 9.692 31.097 1.00 47.69 82 GLN A CA 1
ATOM 673 C C . GLN A 1 82 ? 49.380 10.564 31.521 1.00 47.69 82 GLN A C 1
ATOM 675 O O . GLN A 1 82 ? 49.573 11.666 32.033 1.00 47.69 82 GLN A O 1
ATOM 680 N N . ALA A 1 83 ? 48.156 10.059 31.338 1.00 40.28 83 ALA A N 1
ATOM 681 C CA . ALA A 1 83 ? 46.929 10.660 31.862 1.00 40.28 83 ALA A CA 1
ATOM 682 C C . ALA A 1 83 ? 46.440 9.892 33.114 1.00 40.28 83 ALA A C 1
ATOM 684 O O . ALA A 1 83 ? 46.677 8.686 33.210 1.00 40.28 83 ALA A O 1
ATOM 685 N N . PRO A 1 84 ? 45.805 10.561 34.097 1.00 51.47 84 PRO A N 1
ATOM 686 C CA . PRO A 1 84 ? 45.566 10.016 35.438 1.00 51.47 84 PRO A CA 1
ATOM 687 C C . PRO A 1 84 ? 44.441 8.964 35.474 1.00 51.47 84 PRO A C 1
ATOM 689 O O . PRO A 1 84 ? 43.599 8.935 34.574 1.00 51.47 84 PRO A O 1
ATOM 692 N N . PRO A 1 85 ? 44.369 8.133 36.532 1.00 50.44 85 PRO A N 1
ATOM 693 C CA . PRO A 1 85 ? 43.347 7.106 36.659 1.00 50.44 85 PRO A CA 1
ATOM 694 C C . PRO A 1 85 ? 42.007 7.712 37.100 1.00 50.44 85 PRO A C 1
ATOM 696 O O . PRO A 1 85 ? 41.955 8.540 38.005 1.00 50.44 85 PRO A O 1
ATOM 699 N N . GLY A 1 86 ? 40.915 7.229 36.504 1.00 54.03 86 GLY A N 1
ATOM 700 C CA . GLY A 1 86 ? 39.571 7.334 37.074 1.00 54.03 86 GLY A CA 1
ATOM 701 C C . GLY A 1 86 ? 38.841 8.656 36.829 1.00 54.03 86 GLY A C 1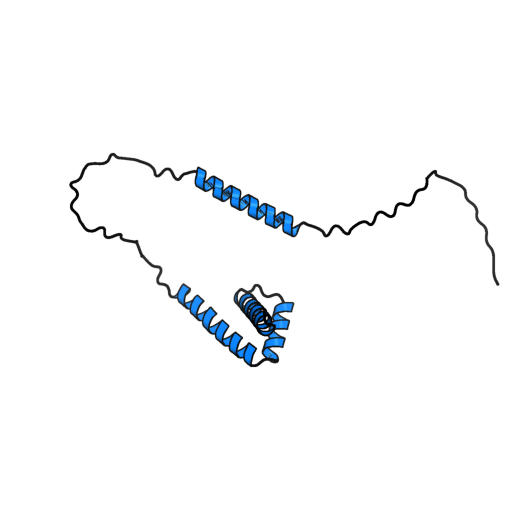
ATOM 702 O O . GLY A 1 86 ? 38.841 9.555 37.665 1.00 54.03 86 GLY A O 1
ATOM 703 N N . GLN A 1 87 ? 38.089 8.719 35.731 1.00 50.19 87 GLN A N 1
ATOM 704 C CA . GLN A 1 87 ? 36.930 9.604 35.613 1.00 50.19 87 GLN A CA 1
ATOM 705 C C . GLN A 1 87 ? 35.729 8.725 35.231 1.00 50.19 87 GLN A C 1
ATOM 707 O O . GLN A 1 87 ? 35.703 8.203 34.116 1.00 50.19 87 GLN A O 1
ATOM 712 N N . PRO A 1 88 ? 34.750 8.497 36.127 1.00 50.59 88 PRO A N 1
ATOM 713 C CA . PRO A 1 88 ? 33.489 7.890 35.728 1.00 50.59 88 PRO A CA 1
ATOM 714 C C . PRO A 1 88 ? 32.810 8.836 34.736 1.00 50.59 88 PRO A C 1
ATOM 716 O O . PRO A 1 88 ? 32.648 10.025 35.023 1.00 50.59 88 PRO A O 1
ATOM 719 N N . VAL A 1 89 ? 32.432 8.320 33.565 1.00 55.66 89 VAL A N 1
ATOM 720 C CA . VAL A 1 89 ? 31.621 9.048 32.583 1.00 55.66 89 VAL A CA 1
ATOM 721 C C . VAL A 1 89 ? 30.322 9.460 33.261 1.00 55.66 89 VAL A C 1
ATOM 723 O O . VAL A 1 89 ? 29.401 8.673 33.461 1.00 55.66 89 VAL A O 1
ATOM 726 N N . LYS A 1 90 ? 30.291 10.719 33.688 1.00 56.69 90 LYS A N 1
ATOM 727 C CA . LYS A 1 90 ? 29.166 11.358 34.348 1.00 56.69 90 LYS A CA 1
ATOM 728 C C . LYS A 1 90 ? 28.142 11.639 33.254 1.00 56.69 90 LYS A C 1
ATOM 730 O O . LYS A 1 90 ? 28.131 12.718 32.668 1.00 56.69 90 LYS A O 1
ATOM 735 N N . THR A 1 91 ? 27.344 10.630 32.908 1.00 61.00 91 THR A N 1
ATOM 736 C CA . THR A 1 91 ? 26.222 10.789 31.981 1.00 61.00 91 THR A CA 1
ATOM 737 C C . THR A 1 91 ? 25.334 11.891 32.536 1.00 61.00 91 THR A C 1
ATOM 739 O O . THR A 1 91 ? 24.799 11.767 33.639 1.00 61.00 91 THR A O 1
ATOM 742 N N . SER A 1 92 ? 25.265 13.002 31.809 1.00 59.50 92 SER A N 1
ATOM 743 C CA . SER A 1 92 ? 24.584 14.217 32.237 1.00 59.50 92 SER A CA 1
ATOM 744 C C . SER A 1 92 ? 23.108 13.914 32.493 1.00 59.50 92 SER A C 1
ATOM 746 O O . SER A 1 92 ? 22.315 13.767 31.564 1.00 59.50 92 SER A O 1
ATOM 748 N N . THR A 1 93 ? 22.735 13.813 33.768 1.00 57.78 93 THR A N 1
ATOM 749 C CA . THR A 1 93 ? 21.357 13.627 34.247 1.00 57.78 93 THR A CA 1
ATOM 750 C C . THR A 1 93 ? 20.413 14.717 33.739 1.00 57.78 93 THR A C 1
ATOM 752 O O . THR A 1 93 ? 19.216 14.479 33.613 1.00 57.78 93 THR A O 1
ATOM 755 N N . ALA A 1 94 ? 20.944 15.884 33.362 1.00 57.78 94 ALA A N 1
ATOM 756 C CA . ALA A 1 94 ? 20.186 16.954 32.721 1.00 57.78 94 ALA A CA 1
ATOM 757 C C . ALA A 1 94 ? 19.603 16.542 31.356 1.00 57.78 94 ALA A C 1
ATOM 759 O O . ALA A 1 94 ? 18.500 16.962 31.017 1.00 57.78 94 ALA A O 1
ATOM 760 N N . LEU A 1 95 ? 20.296 15.687 30.595 1.00 58.97 95 LEU A N 1
ATOM 761 C CA . LEU A 1 95 ? 19.813 15.219 29.292 1.00 58.97 95 LEU A CA 1
ATOM 762 C C . LEU A 1 95 ? 18.671 14.201 29.452 1.00 58.97 95 LEU A C 1
ATOM 764 O O . LEU A 1 95 ? 17.696 14.246 28.708 1.00 58.97 95 LEU A O 1
ATOM 768 N N . TRP A 1 96 ? 18.731 13.364 30.491 1.00 59.84 96 TRP A N 1
ATOM 769 C CA . TRP A 1 96 ? 17.644 12.444 30.850 1.00 59.84 96 TRP A CA 1
ATOM 770 C C . TRP A 1 96 ? 16.376 13.163 31.327 1.00 59.84 96 TRP A C 1
ATOM 772 O O . TRP A 1 96 ? 15.268 12.725 31.014 1.00 59.84 96 TRP A O 1
ATOM 782 N N . LEU A 1 97 ? 16.516 14.288 32.037 1.00 61.34 97 LEU A N 1
ATOM 783 C CA . LEU A 1 97 ? 15.368 15.090 32.475 1.00 61.34 97 LEU A CA 1
ATOM 784 C C . LEU A 1 97 ? 14.629 15.759 31.308 1.00 61.34 97 LEU A C 1
ATOM 786 O O . LEU A 1 97 ? 13.404 15.857 31.344 1.00 61.34 97 LEU A O 1
ATOM 790 N N . LEU A 1 98 ? 15.337 16.174 30.253 1.00 63.31 98 LEU A N 1
ATOM 791 C CA . LEU A 1 98 ? 14.696 16.748 29.064 1.00 63.31 98 LEU A CA 1
ATOM 792 C C . LEU A 1 98 ? 13.885 15.705 28.286 1.00 63.31 98 LEU A C 1
ATOM 794 O O . LEU A 1 98 ? 12.780 16.002 27.832 1.00 63.31 98 LEU A O 1
ATOM 798 N N . VAL A 1 99 ? 14.396 14.474 28.185 1.00 66.50 99 VAL A N 1
ATOM 799 C CA . VAL A 1 99 ? 13.686 13.369 27.524 1.00 66.50 99 VAL A CA 1
ATOM 800 C C . VAL A 1 99 ? 12.404 13.005 28.281 1.00 66.50 99 VAL A C 1
ATOM 802 O O . VAL A 1 99 ? 11.359 12.834 27.655 1.00 66.50 99 VAL A O 1
ATOM 805 N N . SER A 1 100 ? 12.433 12.946 29.620 1.00 68.44 100 SER A N 1
ATOM 806 C CA . SER A 1 100 ? 11.220 12.617 30.387 1.00 68.44 100 SER A CA 1
ATOM 807 C C . SER A 1 100 ? 10.155 13.718 30.302 1.00 68.44 100 SER A C 1
ATOM 809 O O . SER A 1 100 ? 8.970 13.410 30.154 1.00 68.44 100 SER A O 1
ATOM 811 N N . ALA A 1 101 ? 10.566 14.991 30.310 1.00 64.50 101 ALA A N 1
ATOM 812 C CA . ALA A 1 101 ? 9.653 16.118 30.148 1.00 64.50 101 ALA A CA 1
ATOM 813 C C . ALA A 1 101 ? 8.966 16.104 28.770 1.00 64.50 101 ALA A C 1
ATOM 815 O O . ALA A 1 101 ? 7.752 16.296 28.692 1.00 64.50 101 ALA A O 1
ATOM 816 N N . ALA A 1 102 ? 9.706 15.806 27.696 1.00 67.94 102 ALA A N 1
ATOM 817 C CA . ALA A 1 102 ? 9.142 15.690 26.351 1.00 67.94 102 ALA A CA 1
ATOM 818 C C . ALA A 1 102 ? 8.121 14.540 26.241 1.00 67.94 102 ALA A C 1
ATOM 820 O O . ALA A 1 102 ? 7.042 14.727 25.675 1.00 67.94 102 ALA A O 1
ATOM 821 N N . CYS A 1 103 ? 8.410 13.381 26.842 1.00 74.12 103 CYS A N 1
ATOM 822 C CA . CYS A 1 103 ? 7.472 12.255 26.878 1.00 74.12 103 CYS A CA 1
ATOM 823 C C . CYS A 1 103 ? 6.186 12.584 27.650 1.00 74.12 103 CYS A C 1
ATOM 825 O O . CYS A 1 103 ? 5.099 12.243 27.188 1.00 74.12 103 CYS A O 1
ATOM 827 N N . LEU A 1 104 ? 6.276 13.274 28.792 1.00 72.00 104 LEU A N 1
ATOM 828 C CA . LEU A 1 104 ? 5.088 13.654 29.567 1.00 72.00 104 LEU A CA 1
ATOM 829 C C . LEU A 1 104 ? 4.188 14.639 28.811 1.00 72.00 104 LEU A C 1
ATOM 831 O O . LEU A 1 104 ? 2.967 14.497 28.860 1.00 72.00 104 LEU A O 1
ATOM 835 N N . VAL A 1 105 ? 4.767 15.590 28.070 1.00 73.69 105 VAL A N 1
ATOM 836 C CA . VAL A 1 105 ? 3.998 16.523 27.227 1.00 73.69 105 VAL A CA 1
ATOM 837 C C . VAL A 1 105 ? 3.296 15.785 26.084 1.00 73.69 105 VAL A C 1
ATOM 839 O O . VAL A 1 105 ? 2.122 16.048 25.829 1.00 73.69 105 VAL A O 1
ATOM 842 N N . LEU A 1 106 ? 3.967 14.828 25.434 1.00 75.69 106 LEU A N 1
ATOM 843 C CA . LEU A 1 106 ? 3.359 14.028 24.364 1.00 75.69 106 LEU A CA 1
ATOM 844 C C . LEU A 1 106 ? 2.220 13.138 24.877 1.00 75.69 106 LEU A C 1
ATOM 846 O O . LEU A 1 106 ? 1.155 13.104 24.263 1.00 75.69 106 LEU A O 1
ATOM 850 N N . VAL A 1 107 ? 2.399 12.471 26.022 1.00 75.62 107 VAL A N 1
ATOM 851 C CA . VAL A 1 107 ? 1.356 11.622 26.625 1.00 75.62 107 VAL A CA 1
ATOM 852 C C . VAL A 1 107 ? 0.161 12.461 27.092 1.00 75.62 107 VAL A C 1
ATOM 854 O O . VAL A 1 107 ? -0.984 12.099 26.823 1.00 75.62 107 VAL A O 1
ATOM 857 N N . ALA A 1 108 ? 0.396 13.611 27.732 1.00 69.88 108 ALA A N 1
ATOM 858 C CA . ALA A 1 108 ? -0.677 14.516 28.153 1.00 69.88 108 ALA A CA 1
ATOM 859 C C . ALA A 1 108 ? -1.420 15.144 26.957 1.00 69.88 108 ALA A C 1
ATOM 861 O O . ALA A 1 108 ? -2.647 15.272 26.984 1.00 69.88 108 ALA A O 1
ATOM 862 N N . GLY A 1 109 ? -0.703 15.490 25.885 1.00 69.06 109 GLY A N 1
ATOM 863 C CA . GLY A 1 109 ? -1.302 15.967 24.638 1.00 69.06 109 GLY A CA 1
ATOM 864 C C . GLY A 1 109 ? -2.165 14.897 23.967 1.00 69.06 109 GLY A C 1
ATOM 865 O O . GLY A 1 109 ? -3.297 15.172 23.580 1.00 69.06 109 GLY A O 1
ATOM 866 N N . PHE A 1 110 ? -1.685 13.653 23.912 1.00 75.25 110 PHE A N 1
ATOM 867 C CA . PHE A 1 110 ? -2.437 12.537 23.336 1.00 75.25 110 PHE A CA 1
ATOM 868 C C . PHE A 1 110 ? -3.707 12.204 24.135 1.00 75.25 110 PHE A C 1
ATOM 870 O O . PHE A 1 110 ? -4.762 11.943 23.551 1.00 75.25 110 PHE A O 1
ATOM 877 N N . LEU A 1 111 ? -3.630 12.259 25.469 1.00 72.75 111 LEU A N 1
ATOM 878 C CA . LEU A 1 111 ? -4.783 12.032 26.341 1.00 72.75 111 LEU A CA 1
ATOM 879 C C . LEU A 1 111 ? -5.819 13.154 26.227 1.00 72.75 111 LEU A C 1
ATOM 881 O O . LEU A 1 111 ? -7.002 12.860 26.118 1.00 72.75 111 LEU A O 1
ATOM 885 N N . THR A 1 112 ? -5.405 14.425 26.202 1.00 66.94 112 THR A N 1
ATOM 886 C CA . THR A 1 112 ? -6.353 15.551 26.067 1.00 66.94 112 THR A CA 1
ATOM 887 C C . THR A 1 112 ? -6.985 15.625 24.676 1.00 66.94 112 THR A C 1
ATOM 889 O O . THR A 1 112 ? -8.163 15.962 24.571 1.00 66.94 112 THR A O 1
ATOM 892 N N . PHE A 1 113 ? -6.259 15.240 23.622 1.00 64.06 113 PHE A N 1
ATOM 893 C CA . PHE A 1 113 ? -6.791 15.169 22.259 1.00 64.06 113 PHE A CA 1
ATOM 894 C C . PHE A 1 113 ? -7.882 14.098 22.100 1.00 64.06 113 PHE A C 1
ATOM 896 O O . PHE A 1 113 ? -8.885 14.341 21.436 1.00 64.06 113 PHE A O 1
ATOM 903 N N . ASN A 1 114 ? -7.733 12.941 22.753 1.00 68.38 114 ASN A N 1
ATOM 904 C CA . ASN A 1 114 ? -8.744 11.879 22.713 1.00 68.38 114 ASN A CA 1
ATOM 905 C C . ASN A 1 114 ? -9.941 12.123 23.650 1.00 68.38 114 ASN A C 1
ATOM 907 O O . ASN A 1 114 ? -10.970 11.470 23.495 1.00 68.38 114 ASN A O 1
ATOM 911 N N . LEU A 1 115 ? -9.828 13.038 24.621 1.00 60.22 115 LEU A N 1
ATOM 912 C CA . LEU A 1 115 ? -10.869 13.275 25.628 1.00 60.22 115 LEU A CA 1
ATOM 913 C C . LEU A 1 115 ? -11.737 14.510 25.381 1.00 60.22 115 LEU A C 1
ATOM 915 O O . LEU A 1 115 ? -12.589 14.783 26.220 1.00 60.22 115 LEU A O 1
ATOM 919 N N . ALA A 1 116 ? -11.544 15.262 24.293 1.00 54.84 116 ALA A N 1
ATOM 920 C CA . ALA A 1 116 ? -12.379 16.422 23.988 1.00 54.84 116 ALA A CA 1
ATOM 921 C C . ALA A 1 116 ? -13.754 15.966 23.456 1.00 54.84 116 ALA A C 1
ATOM 923 O O . ALA A 1 116 ? -13.847 15.528 22.306 1.00 54.84 116 ALA A O 1
ATOM 924 N N . PRO A 1 117 ? -14.847 16.074 24.235 1.00 60.97 117 PRO A N 1
ATOM 925 C CA . PRO A 1 117 ? -16.181 15.866 23.700 1.00 60.97 117 PRO A CA 1
ATOM 926 C C . PRO A 1 117 ? -16.525 17.086 22.834 1.00 60.97 117 PRO A C 1
ATOM 928 O O . PRO A 1 117 ? -16.152 18.210 23.193 1.00 60.97 117 PRO A O 1
ATOM 931 N N . PRO A 1 118 ? -17.265 16.937 21.725 1.00 57.12 118 PRO A N 1
ATOM 932 C CA . PRO A 1 118 ? -17.807 18.093 21.033 1.00 57.12 118 PRO A CA 1
ATOM 933 C C . PRO A 1 118 ? -18.805 18.777 21.974 1.00 57.12 118 PRO A C 1
ATOM 935 O O . PRO A 1 118 ? -19.911 18.287 22.199 1.00 57.12 118 PRO A O 1
ATOM 938 N N . ALA A 1 119 ? -18.408 19.908 22.556 1.00 52.81 119 ALA A N 1
ATOM 939 C CA . ALA A 1 119 ? -19.335 20.803 23.224 1.00 52.81 119 ALA A CA 1
ATOM 940 C C . ALA A 1 119 ? -20.294 21.337 22.154 1.00 52.81 119 ALA A C 1
ATOM 942 O O . ALA A 1 119 ? -19.955 22.238 21.386 1.00 52.81 119 ALA A O 1
ATOM 943 N N . ALA A 1 120 ? -21.477 20.730 22.063 1.00 57.00 120 ALA A N 1
ATOM 944 C CA . ALA A 1 120 ? -22.565 21.260 21.262 1.00 57.00 120 ALA A CA 1
ATOM 945 C C . ALA A 1 120 ? -22.842 22.704 21.728 1.00 57.00 120 ALA A C 1
ATOM 947 O O . ALA A 1 120 ? -22.994 22.926 22.935 1.00 57.00 120 ALA A O 1
ATOM 948 N N . PRO A 1 121 ? -22.890 23.692 20.820 1.00 51.44 121 PRO A N 1
ATOM 949 C CA . PRO A 1 121 ? -23.170 25.067 21.193 1.00 51.44 121 PRO A CA 1
ATOM 950 C C . PRO A 1 121 ? -24.598 25.141 21.737 1.00 51.44 121 PRO A C 1
ATOM 952 O O . PRO A 1 121 ? -25.571 24.983 21.002 1.00 51.44 121 PRO A O 1
ATOM 955 N N . GLN A 1 122 ? -24.724 25.361 23.044 1.00 49.16 122 GLN A N 1
ATOM 956 C CA . GLN A 1 122 ? -25.987 25.727 23.672 1.00 49.16 122 GLN A CA 1
ATOM 957 C C . GLN A 1 122 ? -26.300 27.158 23.225 1.00 49.16 122 GLN A C 1
ATOM 959 O O . GLN A 1 122 ? -25.729 28.123 23.730 1.00 49.16 122 GLN A O 1
ATOM 964 N N . ILE A 1 123 ? -27.160 27.286 22.216 1.00 45.59 123 ILE A N 1
ATOM 965 C CA . ILE A 1 123 ? -27.780 28.557 21.850 1.00 45.59 123 ILE A CA 1
ATOM 966 C C . ILE A 1 123 ? -28.618 28.985 23.058 1.00 45.59 123 ILE A C 1
ATOM 968 O O . ILE A 1 123 ? -29.682 28.422 23.311 1.00 45.59 123 ILE A O 1
ATOM 972 N N . SER A 1 124 ? -28.112 29.958 23.820 1.00 42.53 124 SER A N 1
ATOM 973 C CA . SER A 1 124 ? -28.890 30.708 24.806 1.00 42.53 124 SER A CA 1
ATOM 974 C C . SER A 1 124 ? -30.066 31.360 24.093 1.00 42.53 124 SER A C 1
ATOM 976 O O . SER A 1 124 ? -29.906 32.387 23.431 1.00 42.53 124 SER A O 1
ATOM 978 N N . LEU A 1 125 ? -31.250 30.767 24.223 1.00 48.72 125 LEU A N 1
ATOM 979 C CA . LEU A 1 125 ? -32.486 31.496 24.012 1.00 48.72 125 LEU A CA 1
ATOM 980 C C . LEU A 1 125 ? -32.808 32.198 25.330 1.00 48.72 125 LEU A C 1
ATOM 982 O O . LEU A 1 125 ? -33.289 31.594 26.286 1.00 48.72 125 LEU A O 1
ATOM 986 N N . ASP A 1 126 ? -32.470 33.480 25.370 1.00 47.03 126 ASP A N 1
ATOM 987 C CA . ASP A 1 126 ? -32.977 34.430 26.348 1.00 47.03 126 ASP A CA 1
ATOM 988 C C . ASP A 1 126 ? -34.516 34.360 26.308 1.00 47.03 126 ASP A C 1
ATOM 990 O O . ASP A 1 126 ? -35.151 34.680 25.302 1.00 47.03 126 ASP A O 1
ATOM 994 N N . THR A 1 127 ? -35.136 33.821 27.354 1.00 42.06 127 THR A N 1
ATOM 995 C CA . THR A 1 127 ? -36.578 33.946 27.586 1.00 42.06 127 THR A CA 1
ATOM 996 C C . THR A 1 127 ? -36.763 34.312 29.054 1.00 42.06 127 THR A C 1
ATOM 998 O O . THR A 1 127 ? -36.569 33.464 29.927 1.00 42.06 127 THR A O 1
ATOM 1001 N N . PRO A 1 128 ? -37.098 35.572 29.365 1.00 45.97 128 PRO A N 1
ATOM 1002 C CA . PRO A 1 128 ? -37.385 35.980 30.727 1.00 45.97 128 PRO A CA 1
ATOM 1003 C C . PRO A 1 128 ? -38.823 35.584 31.075 1.00 45.97 128 PRO A C 1
ATOM 1005 O O . PRO A 1 128 ? -39.740 36.013 30.385 1.00 45.97 128 PRO A O 1
ATOM 1008 N N . GLN A 1 129 ? -39.033 34.807 32.146 1.00 36.06 129 GLN A N 1
ATOM 1009 C CA . GLN A 1 129 ? -39.997 35.142 33.215 1.00 36.06 129 GLN A CA 1
ATOM 1010 C C . GLN A 1 129 ? -40.221 34.007 34.234 1.00 36.06 129 GLN A C 1
ATOM 1012 O O . GLN A 1 129 ? -40.830 32.985 33.942 1.00 36.06 129 GLN A O 1
ATOM 1017 N N . SER A 1 130 ? -39.795 34.303 35.466 1.00 40.91 130 SER A N 1
ATOM 1018 C CA . SER A 1 130 ? -40.541 34.190 36.731 1.00 40.91 130 SER A CA 1
ATOM 1019 C C . SER A 1 130 ? -41.259 32.883 37.113 1.00 40.91 130 SER A C 1
ATOM 1021 O O . SER A 1 130 ? -42.376 32.614 36.687 1.00 40.91 130 SER A O 1
ATOM 1023 N N . GLN A 1 131 ? -40.691 32.197 38.111 1.00 44.38 131 GLN A N 1
ATOM 1024 C CA . GLN A 1 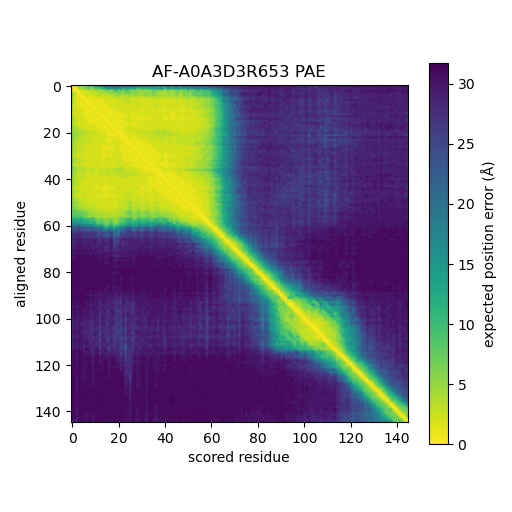131 ? -41.435 31.417 39.119 1.00 44.38 131 GLN A CA 1
ATOM 1025 C C . GLN A 1 131 ? -42.140 32.390 40.098 1.00 44.38 131 GLN A C 1
ATOM 1027 O O . GLN A 1 131 ? -41.615 33.490 40.311 1.00 44.38 131 GLN A O 1
ATOM 1032 N N . PRO A 1 132 ? -43.301 32.043 40.695 1.00 44.91 132 PRO A N 1
ATOM 1033 C CA . PRO A 1 132 ? -43.345 31.168 41.877 1.00 44.91 132 PRO A CA 1
ATOM 1034 C C . PRO A 1 132 ? -44.468 30.098 41.847 1.00 44.91 132 PRO A C 1
ATOM 1036 O O . PRO A 1 132 ? -45.317 30.071 40.967 1.00 44.91 132 PRO A O 1
ATOM 1039 N N . GLU A 1 133 ? -44.406 29.192 42.822 1.00 40.72 133 GLU A N 1
ATOM 1040 C CA . GLU A 1 133 ? -45.095 27.895 43.000 1.00 40.72 133 GLU A CA 1
ATOM 1041 C C . GLU A 1 133 ? -46.544 28.009 43.613 1.00 40.72 133 GLU A C 1
ATOM 1043 O O . GLU A 1 133 ? -47.059 29.122 43.692 1.00 40.72 133 GLU A O 1
ATOM 1048 N N . PRO A 1 134 ? -47.213 26.917 44.076 1.00 58.28 134 PRO A N 1
ATOM 1049 C CA . PRO A 1 134 ? -48.477 26.274 43.626 1.00 58.28 134 PRO A CA 1
ATOM 1050 C C . PRO A 1 134 ? -49.662 26.569 44.611 1.00 58.28 134 PRO A C 1
ATOM 1052 O O . PRO A 1 134 ? -49.620 27.630 45.232 1.00 58.28 134 PRO A O 1
ATOM 1055 N N . PRO A 1 135 ? -50.681 25.711 44.915 1.00 54.00 135 PRO A N 1
ATOM 1056 C CA . PRO A 1 135 ? -51.275 24.502 44.296 1.00 54.00 135 PRO A CA 1
ATOM 1057 C C . PRO A 1 135 ? -52.815 24.630 44.089 1.00 54.00 135 PRO A C 1
ATOM 1059 O O . PRO A 1 135 ? -53.415 25.542 44.634 1.00 54.00 135 PRO A O 1
ATOM 1062 N N . SER A 1 136 ? -53.499 23.715 43.380 1.00 40.16 136 SER A N 1
ATOM 1063 C CA . SER A 1 136 ? -54.870 23.265 43.751 1.00 40.16 136 SER A CA 1
ATOM 1064 C C . SER A 1 136 ? -55.459 22.255 42.760 1.00 40.16 136 SER A C 1
ATOM 1066 O O . SER A 1 136 ? -55.383 22.406 41.546 1.00 40.16 136 SER A O 1
ATOM 1068 N N . ALA A 1 137 ? -56.102 21.248 43.340 1.00 44.09 137 ALA A N 1
ATOM 1069 C CA . ALA A 1 137 ? -56.906 20.206 42.727 1.00 44.09 137 ALA A CA 1
ATOM 1070 C C . ALA A 1 137 ? -58.195 20.710 42.043 1.00 44.09 137 ALA A C 1
ATOM 1072 O O . ALA A 1 137 ? -58.738 21.736 42.446 1.00 44.09 137 ALA A O 1
ATOM 1073 N N . ALA A 1 138 ? -58.683 19.910 41.081 1.00 47.00 138 ALA A N 1
ATOM 1074 C CA . ALA A 1 138 ? -60.080 19.628 40.679 1.00 47.00 138 ALA A CA 1
ATOM 1075 C C . ALA A 1 138 ? -60.069 19.267 39.177 1.00 47.00 138 ALA A C 1
ATOM 1077 O O . ALA A 1 138 ? -59.694 20.076 38.342 1.00 47.00 138 ALA A O 1
ATOM 1078 N N . ALA A 1 139 ? -60.227 17.999 38.789 1.00 45.16 139 ALA A N 1
ATOM 1079 C CA . ALA A 1 139 ? -61.519 17.389 38.455 1.00 45.16 139 ALA A CA 1
ATOM 1080 C C . ALA A 1 139 ? -62.399 18.279 37.553 1.00 45.16 139 ALA A C 1
ATOM 1082 O O . ALA A 1 139 ? -62.798 19.352 37.984 1.00 45.16 139 ALA A O 1
ATOM 1083 N N . VAL A 1 140 ? -62.749 17.791 36.352 1.00 51.38 140 VAL A N 1
ATOM 1084 C CA . VAL A 1 140 ? -64.130 17.684 35.827 1.00 51.38 140 VAL A CA 1
ATOM 1085 C C . VAL A 1 140 ? -64.112 17.351 34.318 1.00 51.38 140 VAL A C 1
ATOM 1087 O O . VAL A 1 140 ? -63.598 18.078 33.479 1.00 51.38 140 VAL A O 1
ATOM 1090 N N . THR A 1 141 ? -64.691 16.185 34.036 1.00 48.06 141 THR A N 1
ATOM 1091 C CA . THR A 1 141 ? -65.383 15.685 32.832 1.00 48.06 141 THR A CA 1
ATOM 1092 C C . THR A 1 141 ? -66.023 16.708 31.883 1.00 48.06 141 THR A C 1
ATOM 1094 O O . THR A 1 141 ? -66.687 17.617 32.372 1.00 48.06 141 THR A O 1
ATOM 1097 N N . GLN A 1 142 ? -66.004 16.419 30.569 1.00 47.06 142 GLN A N 1
ATOM 1098 C CA . GLN A 1 142 ? -67.154 16.379 29.619 1.00 47.06 142 GLN A CA 1
ATOM 1099 C C . GLN A 1 142 ? -66.622 16.358 28.166 1.00 47.06 142 GLN A C 1
ATOM 1101 O O . GLN A 1 142 ? -65.726 17.125 27.846 1.00 47.06 142 GLN A O 1
ATOM 1106 N N . THR A 1 143 ? -66.921 15.364 27.321 1.00 54.81 143 THR A N 1
ATOM 1107 C CA . THR A 1 143 ? -68.182 15.006 26.622 1.00 54.81 143 THR A CA 1
ATOM 1108 C C . THR A 1 143 ? -68.175 15.492 25.164 1.00 54.81 143 THR A C 1
ATOM 1110 O O . THR A 1 143 ? -67.992 16.669 24.898 1.00 54.81 143 THR A O 1
ATOM 1113 N N . ALA A 1 144 ? -68.371 14.510 24.278 1.00 42.56 144 ALA A N 1
ATOM 1114 C CA . ALA A 1 144 ? -68.798 14.489 22.874 1.00 42.56 144 ALA A CA 1
ATOM 1115 C C . ALA A 1 144 ? -69.131 15.795 22.121 1.00 42.56 144 ALA A C 1
ATOM 1117 O O . ALA A 1 144 ? -69.911 16.615 22.598 1.00 42.56 144 ALA A O 1
ATOM 1118 N N . ALA A 1 145 ? -68.721 15.831 20.848 1.00 43.50 145 ALA A N 1
ATOM 1119 C CA . ALA A 1 145 ? -69.629 15.762 19.693 1.00 43.50 145 ALA A CA 1
ATOM 1120 C C . ALA A 1 145 ? -68.867 15.243 18.463 1.00 43.50 145 ALA A C 1
ATOM 1122 O O . ALA A 1 145 ? -67.700 15.661 18.290 1.00 43.50 145 ALA A O 1
#

Secondary structure (DSSP, 8-state):
--HHHHHHHHHHHHHHHHHTT---HHHHHHHHHHHHH-HHHHHHHHHHHHHHHHHHHHHHSS-------------------PPPS-------HHHHHHHHHHHHHHHHHHHHHHT------------------------------